Protein AF-A0A7C3B3J5-F1 (afdb_monomer)

Mean predicted aligned error: 3.94 Å

Radius of gyration: 13.64 Å; Cα contacts (8 Å, |Δi|>4): 77; chains: 1; bounding box: 30×29×32 Å

Secondary structure (DSSP, 8-state):
-----STT--SPP-TT-EEEE--EEEETTTEEEE--EEEEEETTEEEE------TT-

Structure (mmCIF, N/CA/C/O backbone):
data_AF-A0A7C3B3J5-F1
#
_entry.id   AF-A0A7C3B3J5-F1
#
loop_
_atom_site.group_PDB
_atom_site.id
_atom_site.type_symbol
_atom_site.label_atom_id
_atom_site.label_alt_id
_atom_site.label_comp_id
_atom_site.label_asym_id
_atom_site.label_entity_id
_atom_site.label_seq_id
_atom_site.pdbx_PDB_ins_code
_atom_site.Cartn_x
_atom_site.Cartn_y
_atom_site.Cartn_z
_atom_site.occupancy
_atom_site.B_iso_or_equiv
_atom_site.auth_seq_id
_atom_site.auth_comp_id
_atom_site.auth_asym_id
_atom_site.auth_atom_id
_atom_site.pdbx_PDB_model_num
ATOM 1 N N . GLU A 1 1 ? -0.766 -12.188 5.093 1.00 80.12 1 GLU A N 1
ATOM 2 C CA . GLU A 1 1 ? -1.952 -12.279 5.970 1.00 80.12 1 GLU A CA 1
ATOM 3 C C . GLU A 1 1 ? -3.160 -11.724 5.219 1.00 80.12 1 GLU A C 1
ATOM 5 O O . GLU A 1 1 ? -2.949 -11.108 4.177 1.00 80.12 1 GLU A O 1
ATOM 10 N N . ALA A 1 2 ? -4.387 -11.982 5.669 1.00 84.62 2 ALA A N 1
ATOM 11 C CA . ALA A 1 2 ? -5.562 -11.243 5.200 1.00 84.62 2 ALA A CA 1
ATOM 12 C C . ALA A 1 2 ? -5.672 -9.906 5.973 1.00 84.62 2 ALA A C 1
ATOM 14 O O . ALA A 1 2 ? -5.194 -9.853 7.105 1.00 84.62 2 ALA A O 1
ATOM 15 N N . PRO A 1 3 ? -6.292 -8.848 5.416 1.00 90.94 3 PRO A N 1
ATOM 16 C CA . PRO A 1 3 ? -6.901 -8.768 4.085 1.00 90.94 3 PRO A CA 1
ATOM 17 C C . PRO A 1 3 ? -5.869 -8.531 2.963 1.00 90.94 3 PRO A C 1
ATOM 19 O O . PRO A 1 3 ? -4.783 -8.006 3.198 1.00 90.94 3 PRO A O 1
ATOM 22 N N . ARG A 1 4 ? -6.223 -8.894 1.720 1.00 89.56 4 ARG A N 1
ATOM 23 C CA . ARG A 1 4 ? -5.470 -8.519 0.506 1.00 89.56 4 ARG A CA 1
ATOM 24 C C . ARG A 1 4 ? -6.254 -7.488 -0.294 1.00 89.56 4 ARG A C 1
ATOM 26 O O . ARG A 1 4 ? -7.439 -7.683 -0.537 1.00 89.56 4 ARG A O 1
ATOM 33 N N . LEU A 1 5 ? -5.578 -6.435 -0.747 1.00 93.44 5 LEU A N 1
ATOM 34 C CA . LEU A 1 5 ? -6.163 -5.447 -1.648 1.00 93.44 5 LEU A CA 1
ATOM 35 C C . LEU A 1 5 ? -5.892 -5.853 -3.098 1.00 93.44 5 LEU A C 1
ATOM 37 O O . LEU A 1 5 ? -4.743 -5.911 -3.529 1.00 93.44 5 LEU A O 1
ATOM 41 N N . GLY A 1 6 ? -6.949 -6.141 -3.850 1.00 92.50 6 GLY A N 1
ATOM 42 C CA . GLY A 1 6 ? -6.853 -6.488 -5.263 1.00 92.50 6 GLY A CA 1
ATOM 43 C C . GLY A 1 6 ? -8.231 -6.597 -5.917 1.00 92.50 6 GLY A C 1
ATOM 44 O O . GLY A 1 6 ? -9.229 -6.646 -5.199 1.00 92.50 6 GLY A O 1
ATOM 45 N N . PRO A 1 7 ? -8.299 -6.643 -7.260 1.00 92.56 7 PRO A N 1
ATOM 46 C CA . PRO A 1 7 ? -9.566 -6.682 -7.999 1.00 92.56 7 PRO A CA 1
ATOM 47 C C . PRO A 1 7 ? -10.465 -7.864 -7.621 1.00 92.56 7 PRO A C 1
ATOM 49 O O . PRO A 1 7 ? -11.682 -7.730 -7.609 1.00 92.56 7 PRO A O 1
ATOM 52 N N . ASP A 1 8 ? -9.853 -8.993 -7.263 1.00 93.19 8 ASP A N 1
ATOM 53 C CA . ASP A 1 8 ? -10.551 -10.240 -6.941 1.00 93.19 8 ASP A CA 1
ATOM 54 C C . ASP A 1 8 ? -10.790 -10.425 -5.430 1.00 93.19 8 ASP A C 1
ATOM 56 O O . ASP A 1 8 ? -11.140 -11.516 -4.974 1.00 93.19 8 ASP A O 1
ATOM 60 N N . ALA A 1 9 ? -10.563 -9.388 -4.614 1.00 91.62 9 ALA A N 1
ATOM 61 C CA . ALA A 1 9 ? -10.823 -9.455 -3.180 1.00 91.62 9 ALA A CA 1
ATOM 62 C C . ALA A 1 9 ? -12.338 -9.501 -2.914 1.00 91.62 9 ALA A C 1
ATOM 64 O O . ALA A 1 9 ? -13.060 -8.551 -3.206 1.00 91.62 9 ALA A O 1
ATOM 65 N N . ALA A 1 10 ? -12.818 -10.613 -2.352 1.00 88.88 10 ALA A N 1
ATOM 66 C CA . ALA A 1 10 ? -14.244 -10.837 -2.098 1.00 88.88 10 ALA A CA 1
ATOM 67 C C . ALA A 1 10 ? -14.718 -10.330 -0.723 1.00 88.88 10 ALA A C 1
ATOM 69 O O . ALA A 1 10 ? -15.904 -10.070 -0.529 1.00 88.88 10 ALA A O 1
ATOM 70 N N . GLU A 1 11 ? -13.807 -10.216 0.242 1.00 91.38 11 GLU A N 1
ATOM 71 C CA . GLU A 1 11 ? -14.134 -9.859 1.621 1.00 91.38 11 GLU A CA 1
ATOM 72 C C . GLU A 1 11 ? -14.074 -8.336 1.823 1.00 91.38 11 GLU A C 1
ATOM 74 O O . GLU A 1 11 ? -13.070 -7.711 1.464 1.00 91.38 11 GLU A O 1
ATOM 79 N N . PRO A 1 12 ? -15.112 -7.714 2.411 1.00 91.62 12 PRO A N 1
ATOM 80 C CA . PRO A 1 12 ? -15.066 -6.301 2.752 1.00 91.62 12 PRO A CA 1
ATOM 81 C C . PRO A 1 12 ? -14.085 -6.046 3.903 1.00 91.62 12 PRO A C 1
ATOM 83 O O . PRO A 1 12 ? -13.933 -6.862 4.812 1.00 91.62 12 PRO A O 1
ATOM 86 N N . LEU A 1 13 ? -13.461 -4.868 3.900 1.00 95.12 13 LEU A N 1
ATOM 87 C CA . LEU A 1 13 ? -12.627 -4.425 5.015 1.00 95.12 13 LEU A CA 1
ATOM 88 C C . L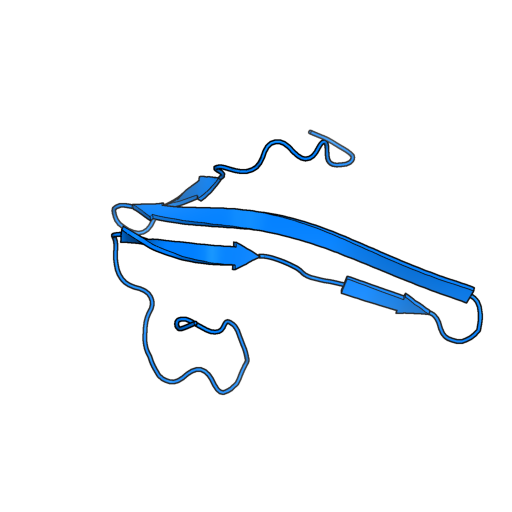EU A 1 13 ? -13.486 -4.117 6.249 1.00 95.12 13 LEU A C 1
ATOM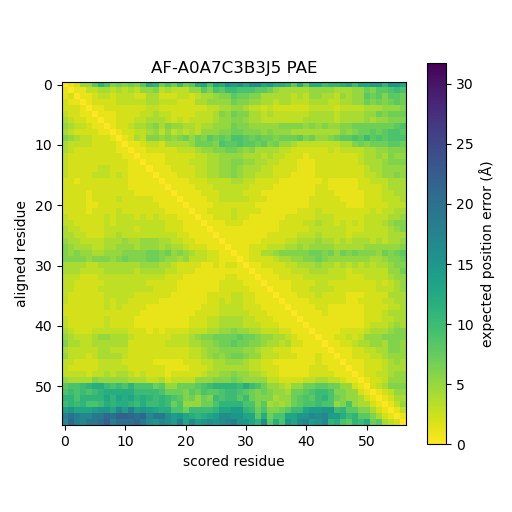 90 O O . LEU A 1 13 ? -14.552 -3.508 6.140 1.00 95.12 13 LEU A O 1
ATOM 94 N N . ALA A 1 14 ? -12.985 -4.482 7.427 1.00 95.19 14 ALA A N 1
ATOM 95 C CA . ALA A 1 14 ? -13.619 -4.215 8.714 1.00 95.19 14 ALA A CA 1
ATOM 96 C C . ALA A 1 14 ? -12.734 -3.337 9.611 1.00 95.19 14 ALA A C 1
ATOM 98 O O . ALA A 1 14 ? -11.508 -3.315 9.481 1.00 95.19 14 ALA A O 1
ATOM 99 N N . SER A 1 15 ? -13.368 -2.609 10.536 1.00 96.81 15 SER A N 1
ATOM 100 C CA . SER A 1 15 ? -12.662 -1.804 11.541 1.00 96.81 15 SER A CA 1
ATOM 101 C C . SER A 1 15 ? -11.694 -2.678 12.351 1.00 96.81 15 SER A C 1
ATOM 103 O O . SER A 1 15 ? -12.012 -3.819 12.684 1.00 96.81 15 SER A O 1
ATOM 105 N N . GLY A 1 16 ? -10.506 -2.156 12.644 1.00 96.31 16 GLY A N 1
ATOM 106 C CA . GLY A 1 16 ? -9.408 -2.861 13.307 1.00 96.31 16 GLY A CA 1
ATOM 107 C C . GLY A 1 16 ? -8.470 -3.627 12.368 1.00 96.31 16 GLY A C 1
ATOM 108 O O . GLY A 1 16 ? -7.385 -4.013 12.800 1.00 96.31 16 GLY A O 1
ATOM 109 N N . MET A 1 17 ? -8.824 -3.822 11.092 1.00 96.69 17 MET A N 1
ATOM 110 C CA . MET A 1 17 ? -7.919 -4.460 10.131 1.00 96.69 17 MET A CA 1
ATOM 111 C C . MET A 1 17 ? -6.710 -3.572 9.828 1.00 96.69 17 MET A C 1
ATOM 113 O O . MET A 1 17 ? -6.854 -2.372 9.579 1.00 96.69 17 MET A O 1
ATOM 117 N N . VAL A 1 18 ? -5.529 -4.194 9.793 1.00 96.12 18 VAL A N 1
ATOM 118 C CA . VAL A 1 18 ? -4.253 -3.572 9.423 1.00 96.12 18 VAL A CA 1
ATOM 119 C C . VAL A 1 18 ? -3.804 -4.123 8.076 1.00 96.12 18 VAL A C 1
ATOM 121 O O . VAL A 1 18 ? -3.823 -5.333 7.866 1.00 96.12 18 VAL A O 1
ATOM 124 N N . PHE A 1 19 ? -3.407 -3.245 7.160 1.00 95.75 19 PHE A N 1
ATOM 125 C CA . PHE A 1 19 ? -2.954 -3.632 5.822 1.00 95.75 19 PHE A CA 1
ATOM 126 C C . PHE A 1 19 ? -2.035 -2.570 5.212 1.00 95.75 19 PHE A C 1
ATOM 128 O O . PHE A 1 19 ? -1.877 -1.470 5.750 1.00 95.75 19 PHE A O 1
ATOM 135 N N . THR A 1 20 ? -1.410 -2.908 4.087 1.00 95.56 20 THR A N 1
ATOM 136 C CA . THR A 1 20 ? -0.559 -2.006 3.309 1.00 95.56 20 THR A CA 1
ATOM 137 C C . THR A 1 20 ? -1.330 -1.385 2.147 1.00 95.56 20 THR A C 1
ATOM 139 O O . THR A 1 20 ? -2.125 -2.039 1.472 1.00 95.56 20 THR A O 1
ATOM 142 N N . VAL A 1 21 ? -1.088 -0.100 1.896 1.00 94.62 21 VAL A N 1
ATOM 143 C CA . VAL A 1 21 ? -1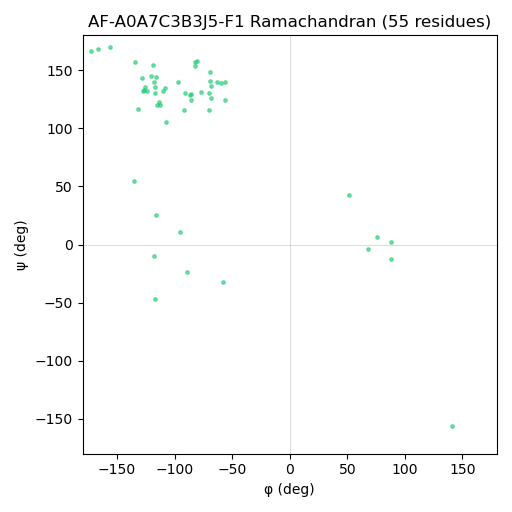.441 0.578 0.644 1.00 94.62 21 VAL A CA 1
ATOM 144 C C . VAL A 1 21 ? -0.135 0.824 -0.098 1.00 94.62 21 VAL A C 1
ATOM 146 O O . VAL A 1 21 ? 0.652 1.676 0.311 1.00 94.62 21 VAL A O 1
ATOM 149 N N . GLU A 1 22 ? 0.117 0.045 -1.150 1.00 95.06 22 GLU A N 1
ATOM 150 C CA . GLU A 1 22 ? 1.446 -0.051 -1.773 1.00 95.06 22 GLU A CA 1
ATOM 151 C C . GLU A 1 22 ? 1.455 -0.009 -3.315 1.00 95.06 22 GLU A C 1
ATOM 153 O O . GLU A 1 22 ? 2.007 -0.900 -3.968 1.00 95.06 22 GLU A O 1
ATOM 158 N N . PRO A 1 23 ? 0.862 1.016 -3.955 1.00 94.62 23 PRO A N 1
ATOM 159 C CA . PRO A 1 23 ? 0.906 1.127 -5.407 1.00 94.62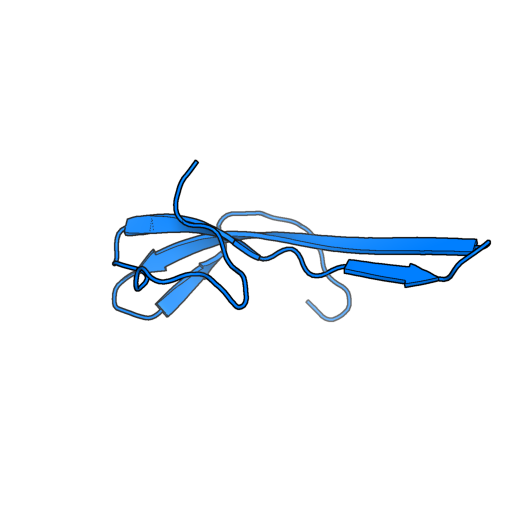 23 PRO A CA 1
ATOM 160 C C . PRO A 1 23 ? 2.345 1.298 -5.916 1.00 94.62 23 PRO A C 1
ATOM 162 O O . PRO A 1 23 ? 3.153 2.043 -5.349 1.00 94.62 23 PRO A O 1
ATOM 165 N N . GLY A 1 24 ? 2.645 0.628 -7.030 1.00 95.38 24 GLY A N 1
ATOM 166 C CA . GLY A 1 24 ? 3.927 0.713 -7.718 1.00 95.38 24 GLY A CA 1
ATOM 167 C C . GLY A 1 24 ? 3.766 1.016 -9.203 1.00 95.38 24 GLY A C 1
ATOM 168 O O . GLY A 1 24 ? 2.844 0.519 -9.848 1.00 95.38 24 GLY A O 1
ATOM 169 N N . ILE A 1 25 ? 4.681 1.822 -9.740 1.00 97.06 25 ILE A N 1
ATOM 170 C CA . ILE A 1 25 ? 4.844 2.048 -11.178 1.00 97.06 25 ILE A CA 1
ATOM 171 C C . ILE A 1 25 ? 6.228 1.551 -11.567 1.00 97.06 25 ILE A C 1
ATOM 173 O O . ILE A 1 25 ? 7.229 1.907 -10.941 1.00 97.06 25 ILE A O 1
ATOM 177 N N . TYR A 1 26 ? 6.271 0.747 -12.621 1.00 96.94 26 TYR A N 1
ATOM 178 C CA . TYR A 1 26 ? 7.484 0.123 -13.127 1.00 96.94 26 TYR A CA 1
ATOM 179 C C . TYR A 1 26 ? 7.626 0.445 -14.613 1.00 96.94 26 TYR A C 1
ATOM 181 O O . TYR A 1 26 ? 6.661 0.336 -15.369 1.00 96.94 26 TYR A O 1
ATOM 189 N N . LEU A 1 27 ? 8.824 0.865 -15.008 1.00 97.62 27 LEU A N 1
ATOM 190 C CA . LEU A 1 27 ? 9.203 1.166 -16.380 1.00 97.62 27 LEU A CA 1
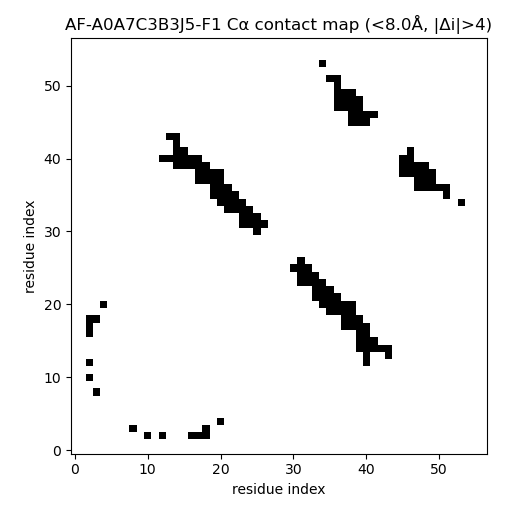ATOM 191 C C . LEU A 1 27 ? 10.280 0.177 -16.816 1.00 97.62 27 LEU A C 1
ATOM 193 O O . LEU A 1 27 ? 11.356 0.096 -16.213 1.00 97.62 27 LEU A O 1
ATOM 197 N N . ASP A 1 28 ? 9.961 -0.578 -17.862 1.00 97.69 28 ASP A N 1
ATOM 198 C CA . ASP A 1 28 ? 10.821 -1.646 -18.350 1.00 97.69 28 ASP A CA 1
ATOM 199 C C . ASP A 1 28 ? 12.199 -1.117 -18.774 1.00 97.69 28 ASP A C 1
ATOM 201 O O . ASP A 1 28 ? 12.327 -0.026 -19.333 1.00 97.69 28 ASP A O 1
ATOM 205 N N . GLY A 1 29 ? 13.246 -1.868 -18.435 1.00 97.06 29 GLY A N 1
ATOM 206 C CA . GLY A 1 29 ? 14.642 -1.486 -18.674 1.00 97.06 29 GLY A CA 1
ATOM 207 C C . GLY A 1 29 ? 15.183 -0.300 -17.855 1.00 97.06 29 GLY A C 1
ATOM 208 O O . GLY A 1 29 ? 16.373 -0.012 -17.962 1.00 97.06 29 GLY A O 1
ATOM 209 N N . TRP A 1 30 ? 14.370 0.375 -17.029 1.00 97.69 30 TRP A N 1
ATOM 210 C CA . TRP A 1 30 ? 14.816 1.525 -16.225 1.00 97.69 30 TRP A CA 1
ATOM 211 C C . TRP A 1 30 ? 14.719 1.286 -14.718 1.00 97.69 30 TRP A C 1
ATOM 213 O O . TRP A 1 30 ? 15.668 1.563 -13.985 1.00 97.69 30 TRP A O 1
ATOM 223 N N . GLY A 1 31 ? 13.591 0.755 -14.248 1.00 97.06 31 GLY A N 1
ATOM 224 C CA . GLY A 1 31 ? 13.347 0.529 -12.825 1.00 97.06 31 GLY A CA 1
ATOM 225 C C . GLY A 1 31 ? 11.909 0.838 -12.435 1.00 97.06 31 GLY A C 1
ATOM 226 O O . GLY A 1 31 ? 10.999 0.806 -13.257 1.00 97.06 31 GLY A O 1
ATOM 227 N N . GLY A 1 32 ? 11.674 1.141 -11.164 1.00 96.81 32 GLY A N 1
ATOM 228 C CA . GLY A 1 32 ? 10.336 1.475 -10.696 1.00 96.81 32 GLY A CA 1
ATOM 229 C C . GLY A 1 32 ? 10.333 2.089 -9.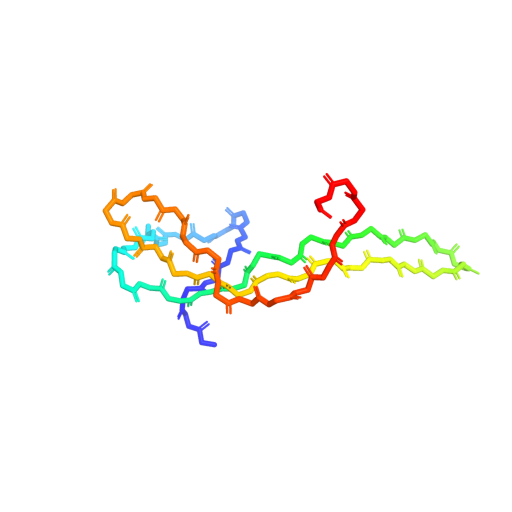312 1.00 96.81 32 GLY A C 1
ATOM 230 O O . GLY A 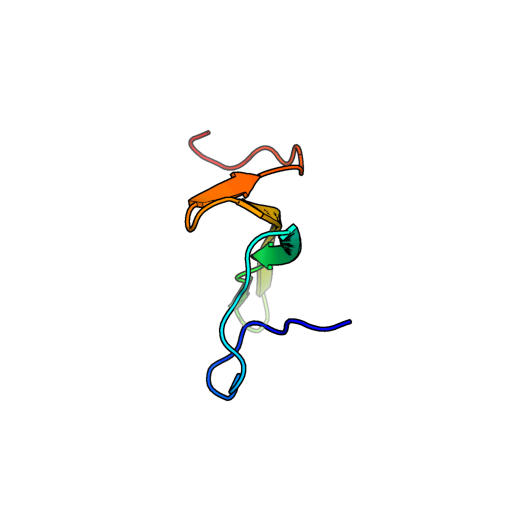1 32 ? 11.334 2.076 -8.596 1.00 96.81 32 GLY A O 1
ATOM 231 N N 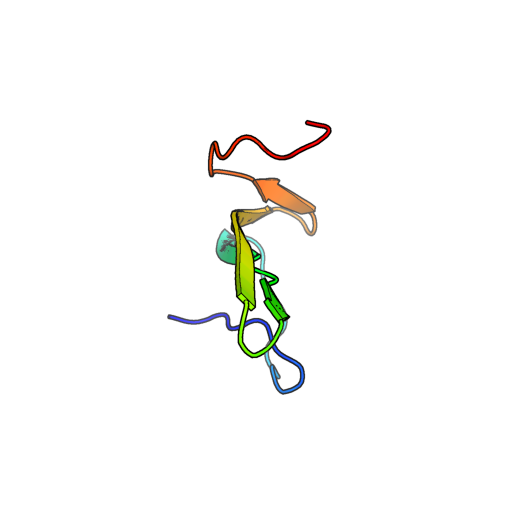. VAL A 1 33 ? 9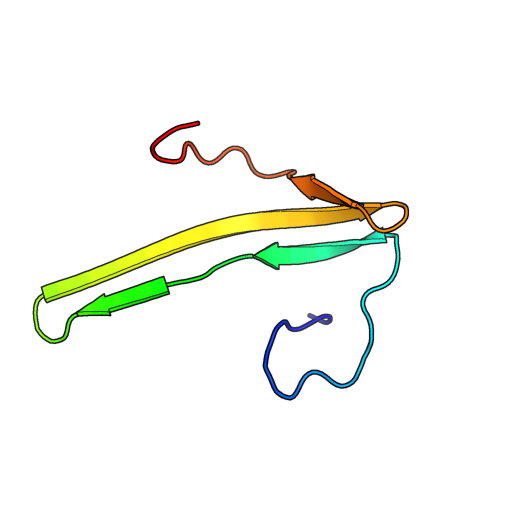.180 2.630 -8.948 1.00 95.62 33 VAL A N 1
ATOM 232 C CA . VAL A 1 33 ? 8.937 3.237 -7.645 1.00 95.62 33 VAL A CA 1
ATOM 233 C C . VAL A 1 33 ? 7.691 2.600 -7.059 1.00 95.62 33 VAL A C 1
ATOM 235 O O . VAL A 1 33 ? 6.661 2.511 -7.724 1.00 95.62 33 VAL A O 1
ATOM 238 N N . ARG A 1 34 ? 7.785 2.189 -5.796 1.00 94.81 34 ARG A N 1
ATOM 239 C CA . ARG A 1 34 ? 6.651 1.769 -4.976 1.00 94.81 34 ARG A CA 1
ATOM 240 C C . ARG A 1 34 ? 6.639 2.611 -3.715 1.00 94.81 34 ARG A C 1
ATOM 242 O O . ARG A 1 34 ? 7.680 2.795 -3.085 1.00 94.81 34 ARG A O 1
ATOM 249 N N . ILE A 1 35 ? 5.472 3.143 -3.376 1.00 93.69 35 ILE A N 1
ATOM 250 C CA . ILE A 1 35 ? 5.271 3.897 -2.141 1.00 93.69 35 ILE A CA 1
ATOM 251 C C . ILE A 1 35 ? 4.331 3.077 -1.281 1.00 93.69 35 ILE A C 1
ATOM 253 O O . ILE A 1 35 ? 3.225 2.777 -1.710 1.00 93.69 35 ILE A O 1
ATOM 257 N N . GLU A 1 36 ? 4.777 2.740 -0.079 1.00 94.50 36 GLU A N 1
ATOM 258 C CA . GLU A 1 36 ? 4.039 1.895 0.849 1.00 94.50 36 GLU A CA 1
ATOM 259 C C . GLU A 1 36 ? 3.683 2.666 2.119 1.00 94.50 36 GLU A C 1
ATOM 261 O O . GLU A 1 36 ? 4.520 3.370 2.701 1.00 94.50 36 GLU A O 1
ATOM 266 N N . ASP A 1 37 ? 2.435 2.500 2.551 1.00 95.19 37 ASP A N 1
ATOM 267 C CA . ASP A 1 37 ? 1.974 2.856 3.884 1.00 95.19 37 ASP A CA 1
ATOM 268 C C . ASP A 1 37 ? 1.310 1.679 4.580 1.00 95.19 37 ASP A C 1
ATOM 270 O O . ASP A 1 37 ? 0.436 1.032 4.011 1.00 95.19 37 ASP A O 1
ATOM 274 N N . THR A 1 38 ? 1.649 1.480 5.852 1.00 96.25 38 THR A N 1
ATOM 275 C CA . THR A 1 38 ? 0.871 0.635 6.755 1.00 96.25 38 THR A CA 1
ATOM 276 C C . THR A 1 38 ? -0.247 1.469 7.360 1.00 96.25 38 THR A C 1
ATOM 278 O O . THR A 1 38 ? -0.012 2.561 7.900 1.00 96.25 38 THR A O 1
ATOM 281 N N . VAL A 1 39 ? -1.467 0.948 7.292 1.00 96.62 39 VAL A N 1
ATOM 282 C CA . VAL A 1 39 ? -2.666 1.633 7.762 1.00 96.62 39 VAL A CA 1
ATOM 283 C C . VAL A 1 39 ? -3.548 0.712 8.591 1.00 96.62 39 VAL A C 1
ATOM 285 O O . VAL A 1 39 ? -3.494 -0.507 8.448 1.00 96.62 39 VAL A O 1
ATOM 288 N N . VAL A 1 40 ? -4.380 1.314 9.436 1.00 97.44 40 VAL A N 1
ATOM 289 C CA . VAL A 1 40 ? -5.492 0.646 10.117 1.00 97.44 40 VAL A CA 1
ATOM 290 C C . VAL A 1 40 ? -6.808 1.293 9.692 1.00 97.44 40 VAL A C 1
ATOM 292 O O . VAL A 1 40 ? -6.873 2.517 9.527 1.00 97.44 40 VAL A O 1
ATOM 295 N N . LEU A 1 41 ? -7.845 0.481 9.482 1.00 97.56 41 LEU A N 1
ATOM 296 C CA . LEU A 1 41 ? -9.205 0.973 9.268 1.00 97.56 41 LEU A CA 1
ATOM 297 C C . LEU A 1 41 ? -9.883 1.191 10.624 1.00 97.56 41 LEU A C 1
ATOM 299 O O . LEU A 1 41 ? -9.986 0.262 11.414 1.00 97.56 41 LEU A O 1
ATOM 303 N N . GLU A 1 42 ? -10.371 2.397 10.881 1.00 96.81 42 GLU A N 1
ATOM 304 C CA . GLU A 1 42 ? -11.093 2.765 12.102 1.00 96.81 42 GLU A CA 1
ATOM 305 C C . GLU A 1 42 ? -12.367 3.509 11.707 1.00 96.81 42 GLU A C 1
ATOM 307 O O . GLU A 1 42 ? -12.309 4.562 11.074 1.00 96.81 42 GLU A O 1
ATOM 312 N N . ASP A 1 43 ? -13.527 2.938 12.032 1.00 94.88 43 ASP A N 1
ATOM 313 C CA . ASP A 1 43 ? -14.847 3.542 11.795 1.00 94.88 43 ASP A CA 1
ATOM 314 C C . ASP A 1 43 ? -15.053 4.025 10.346 1.00 94.88 43 ASP A C 1
ATOM 316 O O . ASP A 1 43 ? -15.556 5.118 10.075 1.00 94.88 43 ASP A O 1
ATOM 320 N N . GLY A 1 44 ? -14.607 3.206 9.387 1.00 93.62 44 GLY A N 1
ATOM 321 C CA . GLY A 1 44 ? -14.687 3.505 7.955 1.00 93.62 44 GLY A CA 1
ATOM 322 C C . GLY A 1 44 ? -13.655 4.524 7.456 1.00 93.62 44 GLY A C 1
ATOM 323 O O . GLY A 1 44 ? -13.707 4.921 6.292 1.00 93.62 44 GLY A O 1
ATOM 324 N N . LYS A 1 45 ? -12.708 4.948 8.300 1.00 95.88 45 LYS A N 1
ATOM 325 C CA . LYS A 1 45 ? -11.633 5.886 7.956 1.00 95.88 45 LYS A CA 1
ATOM 326 C C . LYS A 1 45 ? -10.269 5.221 8.063 1.00 95.88 45 LYS A C 1
ATOM 328 O O . LYS A 1 45 ? -10.012 4.414 8.946 1.00 95.88 45 LYS A O 1
ATOM 333 N N . ILE A 1 46 ? -9.369 5.597 7.166 1.00 95.50 46 ILE A N 1
ATOM 334 C CA . ILE A 1 46 ? -7.993 5.103 7.173 1.00 95.50 46 ILE A CA 1
ATOM 335 C C . ILE A 1 46 ? -7.148 5.978 8.101 1.00 95.50 46 ILE A C 1
ATOM 337 O O . ILE A 1 46 ? -7.099 7.200 7.929 1.00 95.50 46 ILE A O 1
ATOM 341 N N . ARG A 1 47 ? -6.419 5.351 9.030 1.00 96.50 47 ARG A N 1
ATOM 342 C CA . ARG A 1 47 ? -5.361 5.996 9.816 1.00 96.50 47 ARG A CA 1
ATOM 343 C C . ARG A 1 47 ? -4.001 5.412 9.445 1.00 96.50 47 ARG A C 1
ATOM 345 O O . ARG A 1 47 ? -3.756 4.219 9.601 1.00 96.50 47 ARG A O 1
ATOM 352 N N . VAL A 1 48 ? -3.099 6.269 8.969 1.00 95.94 48 VAL A N 1
ATOM 353 C CA . VAL A 1 48 ? -1.723 5.881 8.618 1.00 95.94 48 VAL A CA 1
ATOM 354 C C . VAL A 1 48 ? -0.889 5.722 9.885 1.00 95.94 48 VAL A C 1
ATOM 356 O O . VAL A 1 48 ? -0.893 6.611 10.739 1.00 95.94 48 VAL A O 1
ATOM 359 N N . ILE A 1 49 ? -0.165 4.607 9.996 1.00 96.44 49 ILE A N 1
ATOM 360 C CA . ILE A 1 49 ? 0.690 4.290 11.154 1.00 96.44 49 ILE A CA 1
ATOM 361 C C . ILE A 1 49 ? 2.179 4.166 10.796 1.00 96.44 49 ILE A C 1
ATOM 363 O O . ILE A 1 49 ? 3.029 4.155 11.686 1.00 96.44 49 ILE A O 1
ATOM 367 N N . SER A 1 50 ? 2.515 4.155 9.506 1.00 94.12 50 SER A N 1
ATOM 368 C CA . SER A 1 50 ? 3.879 4.301 8.983 1.00 94.12 50 SER A CA 1
ATOM 369 C C . SER A 1 50 ? 4.322 5.772 8.900 1.00 94.12 50 SER A C 1
ATOM 371 O O . SER A 1 50 ? 3.511 6.695 8.824 1.00 94.12 50 SER A O 1
ATOM 373 N N . ARG A 1 51 ? 5.644 6.014 8.896 1.00 84.38 51 ARG A N 1
ATOM 374 C CA . ARG A 1 51 ? 6.249 7.369 8.899 1.00 84.38 51 ARG A CA 1
ATOM 375 C C . ARG A 1 51 ? 7.063 7.714 7.645 1.00 84.38 51 ARG A C 1
ATOM 377 O O . ARG A 1 51 ? 7.947 8.565 7.692 1.00 84.38 51 ARG A O 1
ATOM 384 N N . SER A 1 52 ? 6.767 7.084 6.513 1.00 82.88 52 SER A N 1
ATOM 385 C CA . SER A 1 52 ? 7.470 7.356 5.257 1.00 82.88 52 SER A CA 1
ATOM 386 C C . SER A 1 52 ? 7.148 8.757 4.735 1.00 82.88 52 SER A C 1
ATOM 388 O O . SER A 1 52 ? 5.976 9.111 4.551 1.00 82.88 52 SER A O 1
ATOM 390 N N . ARG A 1 53 ? 8.197 9.549 4.479 1.00 83.56 53 ARG A N 1
ATOM 391 C CA . ARG A 1 53 ? 8.085 10.863 3.838 1.00 83.56 53 ARG A CA 1
ATOM 392 C C . ARG A 1 53 ? 7.695 10.660 2.376 1.00 83.56 53 ARG A C 1
ATOM 394 O O . ARG A 1 53 ? 8.305 9.850 1.684 1.00 83.56 53 ARG A O 1
ATOM 401 N N . LYS A 1 54 ? 6.673 11.377 1.919 1.00 81.12 54 LYS A N 1
ATOM 402 C CA . LYS A 1 54 ? 6.158 11.284 0.547 1.00 81.12 54 LYS A CA 1
ATOM 403 C C . LYS A 1 54 ? 6.268 12.647 -0.101 1.00 81.12 54 LYS A C 1
ATOM 405 O O . LYS A 1 54 ? 6.113 13.655 0.582 1.00 81.12 54 LYS A O 1
ATOM 410 N N . ALA A 1 55 ? 6.552 12.680 -1.397 1.00 72.81 55 ALA A N 1
ATOM 411 C CA . ALA A 1 55 ? 6.603 13.936 -2.130 1.00 72.81 55 ALA A CA 1
ATOM 412 C C . ALA A 1 55 ? 5.262 14.677 -1.972 1.00 72.81 55 ALA A C 1
ATOM 414 O O . ALA A 1 55 ? 4.205 14.104 -2.223 1.00 72.81 55 ALA A O 1
ATOM 415 N N . GLY A 1 56 ? 5.313 15.925 -1.499 1.00 66.44 56 GLY A N 1
ATOM 416 C CA . GLY A 1 56 ? 4.127 16.752 -1.251 1.00 66.44 56 GLY A CA 1
ATOM 417 C C . GLY A 1 56 ? 3.477 16.611 0.132 1.00 66.44 56 GLY A C 1
ATOM 418 O O . GLY A 1 56 ? 2.465 17.270 0.359 1.00 66.44 56 GLY A O 1
ATOM 419 N N . LYS A 1 57 ? 4.035 15.801 1.048 1.00 56.94 57 LYS A N 1
ATOM 420 C CA . LYS A 1 57 ? 3.619 15.721 2.460 1.00 56.94 57 LYS A CA 1
ATOM 421 C C . LYS A 1 57 ? 4.682 16.281 3.407 1.00 56.94 57 LYS A C 1
ATOM 423 O O . LYS A 1 57 ? 5.891 16.061 3.150 1.00 56.94 57 LYS A O 1
#

Sequence (57 aa):
EAPRLGPDAAEPLASGMVFTVEPGIYLDGWGGVRIEDTVVLEDGKIRVISRSRKAGK

Foldseek 3Di:
DDDDDDPPRPDDDDAQDKDKDWDKDADPPPGIDIDIFIWGQHPNDTDTPDDDDDVPD

Solvent-accessible surface area (backbone atoms only — not comparable to full-atom values): 3892 Å² total; per-residue (Å²): 124,83,72,66,93,58,96,82,51,85,74,80,90,54,67,76,44,59,44,74,54,60,65,66,53,75,46,87,101,76,49,68,54,68,55,69,39,42,31,35,31,50,90,91,38,82,45,77,76,55,85,74,86,47,95,96,107

pLDDT: mean 92.19, std 7.77, range [56.94, 97.69]

Nearest PDB structures (foldseek):
  1wn1-assembly1_A  TM=9.445E-01  e=3.175E-03  Pyrococcus horikoshii OT3
  5giu-assembly1_A-2  TM=9.424E-01  e=1.435E-02  Deinococcus radiodurans R1 = ATCC 13939 = DSM 20539
  4zng-assembly2_B  TM=8.866E-01  e=9.900E-02  Lactococcus lactis
  3ul5-assembly1_A  TM=4.476E-01  e=1.175E+00  Saccharum officinarum